Protein AF-A0A523RLY2-F1 (afdb_monomer_lite)

Radius of gyration: 10.02 Å; chains: 1; bounding box: 22×13×28 Å

Sequence (49 aa):
MENIDKKEKILEAAREIFFKKSFYEATMDDIALLSGVKKPTIYYYFPSK

Secondary structure (DSSP, 8-state):
-HHHHHHHHHHHHHHHHHHHS-TTT--HHHHHHHHT--HHHHHHH-S--

Foldseek 3Di:
DPLVLLLVLLVVQLVVQCVVPPPVRRDLVSSCVRSVHDSVSCCVNPVDD

Structure (mmCIF, N/CA/C/O backbone):
data_AF-A0A523RLY2-F1
#
_entry.id   AF-A0A523RLY2-F1
#
loop_
_atom_site.group_PDB
_atom_site.id
_atom_site.type_symbol
_atom_site.label_atom_id
_atom_site.label_alt_id
_atom_site.label_comp_id
_atom_site.label_asym_id
_atom_site.label_entity_id
_atom_site.label_seq_id
_atom_site.pdbx_PDB_ins_code
_atom_site.Cartn_x
_atom_site.Cartn_y
_atom_site.Cartn_z
_atom_site.occupancy
_atom_site.B_iso_or_equiv
_atom_site.auth_seq_id
_atom_site.auth_comp_id
_atom_site.auth_asym_id
_atom_site.auth_atom_id
_atom_site.pdbx_PDB_model_num
ATOM 1 N N . MET A 1 1 ? -13.516 -7.585 15.702 1.00 52.88 1 MET A N 1
ATOM 2 C CA . MET A 1 1 ? -13.965 -7.729 14.297 1.00 52.88 1 MET A CA 1
ATOM 3 C C . MET A 1 1 ? -13.362 -6.690 13.344 1.00 52.88 1 MET A C 1
ATOM 5 O O . MET A 1 1 ? -13.359 -6.948 12.155 1.00 52.88 1 MET A O 1
ATOM 9 N N . GLU A 1 2 ? -12.769 -5.586 13.817 1.00 55.94 2 GLU A N 1
ATOM 10 C CA . GLU A 1 2 ? -12.257 -4.498 12.952 1.00 55.94 2 GLU A CA 1
ATOM 11 C C . GLU A 1 2 ? -10.900 -4.761 12.245 1.00 55.94 2 GLU A C 1
ATOM 13 O O . GLU A 1 2 ? -10.552 -4.062 11.297 1.00 55.94 2 GLU A O 1
ATOM 18 N N . ASN A 1 3 ? -10.108 -5.747 12.695 1.00 59.97 3 ASN A N 1
ATOM 19 C CA . ASN A 1 3 ? -8.741 -5.979 12.187 1.00 59.97 3 ASN A CA 1
ATOM 20 C C . ASN A 1 3 ? -8.652 -6.937 10.987 1.00 59.97 3 ASN A C 1
ATOM 22 O O . ASN A 1 3 ? -7.756 -6.784 10.160 1.00 59.97 3 ASN A O 1
ATOM 26 N N . ILE A 1 4 ? -9.564 -7.908 10.880 1.00 68.56 4 ILE A N 1
ATOM 27 C CA . ILE A 1 4 ? -9.582 -8.866 9.759 1.00 68.56 4 ILE A CA 1
ATOM 28 C C . ILE A 1 4 ? -9.933 -8.133 8.458 1.00 68.56 4 ILE A C 1
ATOM 30 O O . ILE A 1 4 ? -9.211 -8.266 7.475 1.00 68.56 4 ILE A O 1
ATOM 34 N N . ASP A 1 5 ? -10.934 -7.249 8.515 1.00 89.62 5 ASP A N 1
ATOM 35 C CA . ASP A 1 5 ? -11.388 -6.436 7.381 1.00 89.62 5 ASP A CA 1
ATOM 36 C C . ASP A 1 5 ? -10.258 -5.584 6.775 1.00 89.62 5 ASP A C 1
ATOM 38 O O . ASP A 1 5 ? -10.083 -5.531 5.561 1.00 89.62 5 ASP A O 1
ATOM 42 N N . LYS A 1 6 ? -9.409 -4.967 7.610 1.00 94.12 6 LYS A N 1
ATOM 43 C CA . LYS A 1 6 ? -8.279 -4.158 7.117 1.00 94.12 6 LYS A CA 1
ATOM 44 C C . LYS A 1 6 ? -7.226 -5.010 6.415 1.00 94.12 6 LYS A C 1
ATOM 46 O O . LYS A 1 6 ? -6.735 -4.610 5.364 1.00 94.12 6 LYS A O 1
ATOM 51 N N . LYS A 1 7 ? -6.876 -6.173 6.974 1.00 95.75 7 LYS A N 1
ATOM 52 C CA . LYS A 1 7 ? -5.896 -7.077 6.357 1.00 95.75 7 LYS A CA 1
ATOM 53 C C . LYS A 1 7 ? -6.394 -7.593 5.004 1.00 95.75 7 LYS A C 1
ATOM 55 O O . LYS A 1 7 ? -5.619 -7.617 4.051 1.00 95.75 7 LYS A O 1
ATOM 60 N N . GLU A 1 8 ? -7.667 -7.970 4.912 1.00 96.50 8 GLU A N 1
ATOM 61 C CA . GLU A 1 8 ? -8.283 -8.444 3.667 1.00 96.50 8 GLU A CA 1
ATOM 62 C C . GLU A 1 8 ? -8.352 -7.342 2.605 1.00 96.50 8 GLU A C 1
ATOM 64 O O . GLU A 1 8 ? -7.890 -7.563 1.487 1.00 96.50 8 GLU A O 1
ATOM 69 N N . LYS A 1 9 ? -8.784 -6.126 2.970 1.00 96.75 9 LYS A N 1
ATOM 70 C CA . LYS A 1 9 ? -8.784 -4.959 2.066 1.00 96.75 9 LYS A CA 1
ATOM 71 C C . LYS A 1 9 ? -7.407 -4.643 1.494 1.00 96.75 9 LYS A C 1
ATOM 73 O O . LYS A 1 9 ? -7.284 -4.318 0.316 1.00 96.75 9 LYS A O 1
ATOM 78 N N . ILE A 1 10 ? -6.358 -4.747 2.313 1.00 97.62 10 ILE A N 1
ATOM 79 C CA . ILE A 1 10 ? -4.978 -4.548 1.851 1.00 97.62 10 ILE A CA 1
ATOM 80 C C . ILE A 1 10 ? -4.588 -5.631 0.838 1.00 97.62 10 ILE A C 1
ATOM 82 O O . ILE A 1 10 ? -3.997 -5.308 -0.189 1.00 97.62 10 ILE A O 1
ATOM 86 N N . LEU A 1 11 ? -4.918 -6.901 1.098 1.00 97.44 11 LEU A N 1
ATOM 87 C CA . LEU A 1 11 ? -4.589 -8.014 0.198 1.00 97.44 11 LEU A CA 1
ATOM 88 C C . LEU A 1 11 ? -5.336 -7.933 -1.136 1.00 97.44 11 LEU A C 1
ATOM 90 O O . LEU A 1 11 ? -4.753 -8.220 -2.182 1.00 97.44 11 LEU A O 1
ATOM 94 N N . GLU A 1 12 ? -6.608 -7.541 -1.113 1.00 97.69 12 GLU A N 1
ATOM 95 C CA . GLU A 1 12 ? -7.411 -7.359 -2.321 1.00 97.69 12 GLU A CA 1
ATOM 96 C C . GLU A 1 12 ? -6.865 -6.214 -3.182 1.00 97.69 12 GLU A C 1
ATOM 98 O O . GLU A 1 12 ? -6.586 -6.412 -4.367 1.00 97.69 12 GLU A O 1
ATOM 103 N N . ALA A 1 13 ? -6.570 -5.067 -2.564 1.00 97.88 13 ALA A N 1
ATOM 104 C CA . ALA A 1 13 ? -5.925 -3.949 -3.244 1.00 97.88 13 ALA A CA 1
ATOM 105 C C . ALA A 1 13 ? -4.540 -4.321 -3.800 1.00 97.88 13 ALA A C 1
ATOM 107 O O . ALA A 1 13 ? -4.220 -3.989 -4.940 1.00 97.88 13 ALA A O 1
ATOM 108 N N . ALA A 1 14 ? -3.718 -5.041 -3.030 1.00 97.69 14 ALA A N 1
ATOM 109 C CA . ALA A 1 14 ? -2.406 -5.495 -3.482 1.00 97.69 14 ALA A CA 1
ATOM 110 C C . ALA A 1 14 ? -2.514 -6.407 -4.710 1.00 97.69 14 ALA A C 1
ATOM 112 O O . ALA A 1 14 ? -1.784 -6.211 -5.681 1.00 97.69 14 ALA A O 1
ATOM 113 N N . ARG A 1 15 ? -3.463 -7.353 -4.711 1.00 97.00 15 ARG A N 1
ATOM 114 C CA . ARG A 1 15 ? -3.725 -8.231 -5.861 1.00 97.00 15 ARG A CA 1
ATOM 115 C C . ARG A 1 15 ? -4.095 -7.427 -7.105 1.00 97.00 15 ARG A C 1
ATOM 117 O O . ARG A 1 15 ? -3.547 -7.686 -8.172 1.00 97.00 15 ARG A O 1
ATOM 124 N N . GLU A 1 16 ? -4.992 -6.453 -6.976 1.00 97.81 16 GLU A N 1
ATOM 125 C CA . GLU A 1 16 ? -5.370 -5.594 -8.100 1.00 97.81 16 GLU A CA 1
ATOM 126 C C . GLU A 1 16 ? -4.202 -4.763 -8.630 1.00 97.81 16 GLU A C 1
ATOM 128 O O . GLU A 1 16 ? -4.014 -4.661 -9.844 1.00 97.81 16 GLU A O 1
ATOM 133 N N . ILE A 1 17 ? -3.415 -4.164 -7.735 1.00 98.12 17 ILE A N 1
ATOM 134 C CA . ILE A 1 17 ? -2.267 -3.349 -8.125 1.00 98.12 17 ILE A CA 1
ATOM 135 C C . ILE A 1 17 ? -1.208 -4.211 -8.808 1.00 98.12 17 ILE A C 1
ATOM 137 O O . ILE A 1 17 ? -0.745 -3.807 -9.865 1.00 98.12 17 ILE A O 1
ATOM 141 N N . PHE A 1 18 ? -0.872 -5.393 -8.283 1.00 96.44 18 PHE A N 1
ATOM 142 C CA . PHE A 1 18 ? 0.097 -6.300 -8.914 1.00 96.44 18 PHE A CA 1
ATOM 143 C C . PHE A 1 18 ? -0.388 -6.892 -10.242 1.00 96.44 18 PHE A C 1
ATOM 145 O O . PHE A 1 18 ? 0.423 -7.302 -11.070 1.00 96.44 18 PHE A O 1
ATOM 152 N N . PHE A 1 19 ? -1.703 -6.959 -10.454 1.00 96.31 19 PHE A N 1
ATOM 153 C CA . PHE A 1 19 ? -2.267 -7.345 -11.743 1.00 96.31 19 PHE A CA 1
ATOM 154 C C . PHE A 1 19 ? -2.156 -6.214 -12.776 1.00 96.31 19 PHE A C 1
ATOM 156 O O . PHE A 1 19 ? -1.854 -6.466 -13.939 1.00 96.31 19 PHE A O 1
ATOM 163 N N . LYS A 1 20 ? -2.392 -4.962 -12.360 1.00 96.75 20 LYS A N 1
ATOM 164 C CA . LYS A 1 20 ? -2.363 -3.775 -13.238 1.0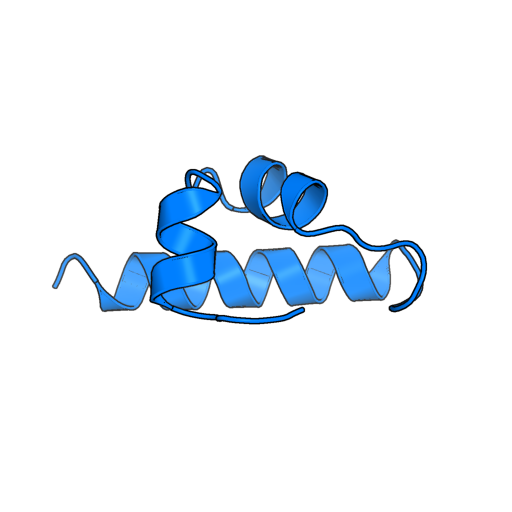0 96.75 20 LYS A CA 1
ATOM 165 C C . LYS A 1 20 ? -0.947 -3.256 -13.500 1.00 96.75 20 LYS A C 1
ATOM 167 O O . LYS A 1 20 ? -0.661 -2.770 -14.588 1.00 96.75 20 LYS A O 1
ATOM 172 N N . LYS A 1 21 ? -0.091 -3.315 -12.485 1.00 92.50 21 LYS A N 1
ATOM 173 C CA . LYS A 1 21 ? 1.305 -2.879 -12.474 1.00 92.50 21 LYS A CA 1
ATOM 174 C C . LYS A 1 21 ? 2.134 -4.107 -12.150 1.00 92.50 21 LYS A C 1
ATOM 176 O O . LYS A 1 21 ? 1.811 -4.811 -11.199 1.00 92.50 21 LYS A O 1
ATOM 181 N N . SER A 1 22 ? 3.196 -4.377 -12.900 1.00 90.25 22 SER A N 1
ATOM 182 C CA . SER A 1 22 ? 4.102 -5.475 -12.546 1.00 90.25 22 SER A CA 1
ATOM 183 C C . S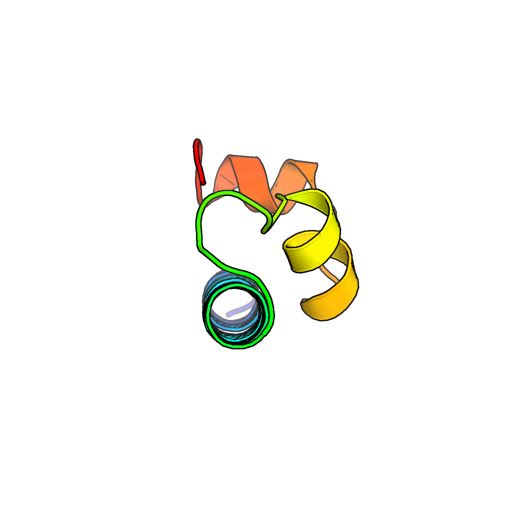ER A 1 22 ? 4.548 -5.365 -11.076 1.00 90.25 22 SER A C 1
ATOM 185 O O . SER A 1 22 ? 4.553 -4.273 -10.499 1.00 90.25 22 SER A O 1
ATOM 187 N N . PHE A 1 23 ? 4.959 -6.473 -10.448 1.00 88.69 23 PHE A N 1
ATOM 188 C CA . PHE A 1 23 ? 5.370 -6.449 -9.035 1.00 88.69 23 PHE A CA 1
ATOM 189 C C . PHE A 1 23 ? 6.423 -5.368 -8.737 1.00 88.69 23 PHE A C 1
ATOM 191 O O . PHE A 1 23 ? 6.404 -4.763 -7.668 1.00 88.69 23 PHE A O 1
ATOM 198 N N . TYR A 1 24 ? 7.323 -5.079 -9.680 1.00 93.31 24 TYR A N 1
ATOM 199 C CA . TYR A 1 24 ? 8.364 -4.062 -9.521 1.00 93.31 24 TYR A CA 1
ATOM 200 C C . TYR A 1 24 ? 7.815 -2.631 -9.512 1.00 93.31 24 TYR A C 1
ATOM 202 O O . TYR A 1 24 ? 8.260 -1.827 -8.696 1.00 93.31 24 TYR A O 1
ATOM 210 N N . GLU A 1 25 ? 6.827 -2.333 -10.354 1.00 96.25 25 GLU A N 1
ATOM 211 C CA . GLU A 1 25 ? 6.233 -0.995 -10.500 1.00 96.25 25 GLU A CA 1
ATOM 212 C C . GLU A 1 25 ? 5.190 -0.676 -9.428 1.00 96.25 25 GLU A C 1
ATOM 214 O O . GLU A 1 25 ? 4.960 0.488 -9.105 1.00 96.25 25 GLU A O 1
ATOM 219 N N . ALA A 1 26 ? 4.550 -1.701 -8.869 1.00 97.00 26 ALA A N 1
ATOM 220 C CA . ALA A 1 26 ? 3.605 -1.549 -7.776 1.00 97.00 26 ALA A CA 1
ATOM 221 C C . ALA A 1 26 ? 4.273 -0.957 -6.526 1.00 97.00 26 ALA A C 1
ATOM 223 O O . ALA A 1 26 ? 5.325 -1.430 -6.088 1.00 97.00 26 ALA A O 1
ATOM 224 N N . THR A 1 27 ? 3.648 0.032 -5.894 1.00 97.00 27 THR A N 1
ATOM 225 C CA . THR A 1 27 ? 4.162 0.647 -4.661 1.00 97.00 27 THR A CA 1
ATOM 226 C C . THR A 1 27 ? 3.225 0.422 -3.477 1.00 97.00 27 THR A C 1
ATOM 228 O O . THR A 1 27 ? 2.028 0.204 -3.633 1.00 97.00 27 THR A O 1
ATOM 231 N N . MET A 1 28 ? 3.756 0.530 -2.257 1.00 96.56 28 MET A N 1
ATOM 232 C CA . MET A 1 28 ? 2.923 0.496 -1.045 1.00 96.56 28 MET A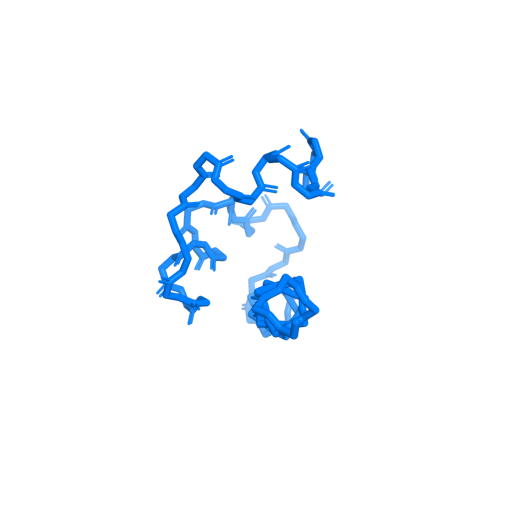 CA 1
ATOM 233 C C . MET A 1 28 ? 1.963 1.695 -0.963 1.00 96.56 28 MET A C 1
ATOM 235 O O . MET A 1 28 ? 0.934 1.604 -0.297 1.00 96.56 28 MET A O 1
ATOM 239 N N . ASP A 1 29 ? 2.275 2.805 -1.641 1.00 97.88 29 ASP A N 1
ATOM 240 C CA . ASP A 1 29 ? 1.375 3.958 -1.762 1.00 97.88 29 ASP A CA 1
ATOM 241 C C . ASP A 1 29 ? 0.172 3.649 -2.658 1.00 97.88 29 ASP A C 1
ATOM 243 O O . ASP A 1 29 ? -0.950 4.006 -2.307 1.00 97.88 29 ASP A O 1
ATOM 247 N N . ASP A 1 30 ? 0.376 2.919 -3.760 1.00 97.94 30 ASP A N 1
ATOM 248 C CA . ASP A 1 30 ? -0.721 2.456 -4.619 1.00 97.94 30 ASP A CA 1
ATOM 249 C C . ASP A 1 30 ? -1.704 1.574 -3.841 1.00 97.94 30 ASP A C 1
ATOM 251 O O . ASP A 1 30 ? -2.921 1.738 -3.936 1.00 97.94 30 ASP A O 1
ATOM 255 N N . ILE A 1 31 ? -1.165 0.656 -3.034 1.00 97.75 31 ILE A N 1
ATOM 256 C CA . ILE A 1 31 ? -1.959 -0.263 -2.214 1.00 97.75 31 ILE A CA 1
ATOM 257 C C . ILE A 1 31 ? -2.710 0.513 -1.124 1.00 97.75 31 ILE A C 1
ATOM 259 O O . ILE A 1 31 ? -3.886 0.245 -0.881 1.00 97.75 31 ILE A O 1
ATOM 263 N N . ALA A 1 32 ? -2.073 1.504 -0.491 1.00 97.62 32 ALA A N 1
ATOM 264 C CA . ALA A 1 32 ? -2.720 2.386 0.485 1.00 97.62 32 ALA A CA 1
ATOM 265 C C . ALA A 1 32 ? -3.879 3.177 -0.125 1.00 97.62 32 ALA A C 1
ATOM 267 O O . ALA A 1 32 ? -4.970 3.220 0.447 1.00 97.62 32 ALA A O 1
ATOM 268 N N . LEU A 1 33 ? -3.657 3.755 -1.305 1.00 98.06 33 LEU A N 1
ATOM 269 C CA . LEU A 1 33 ? -4.669 4.528 -2.011 1.00 98.06 33 LEU A CA 1
ATOM 270 C C . LEU A 1 33 ? -5.877 3.661 -2.381 1.00 98.06 33 LEU A C 1
ATOM 272 O O . LEU A 1 33 ? -7.009 4.060 -2.120 1.00 98.06 33 LEU A O 1
ATOM 276 N N . LEU A 1 34 ? -5.643 2.471 -2.943 1.00 98.00 34 LEU A N 1
ATOM 277 C CA . LEU A 1 34 ? -6.718 1.587 -3.395 1.00 98.00 34 LEU A CA 1
ATOM 278 C C . LEU A 1 34 ? -7.468 0.913 -2.235 1.00 98.00 34 LEU A C 1
ATOM 280 O O . LEU A 1 34 ? -8.689 0.810 -2.279 1.00 98.00 34 LEU A O 1
ATOM 284 N N . SER A 1 35 ? -6.767 0.487 -1.180 1.00 96.88 35 SER A N 1
ATOM 285 C CA . SER A 1 35 ? -7.401 -0.156 -0.014 1.00 96.88 35 SER A CA 1
ATOM 286 C C . SER A 1 35 ? -8.161 0.819 0.893 1.00 96.88 35 SER A C 1
ATOM 288 O O . SER A 1 35 ? -8.902 0.383 1.776 1.00 96.88 35 SER A O 1
ATOM 290 N N . GLY A 1 36 ? -7.945 2.133 0.742 1.00 96.75 36 GLY A N 1
ATOM 291 C CA . GLY A 1 36 ? -8.447 3.151 1.672 1.00 96.75 36 GLY A CA 1
ATOM 292 C C . GLY A 1 36 ? -7.794 3.086 3.060 1.00 96.75 36 GLY A C 1
ATOM 293 O O . GLY A 1 36 ? -8.266 3.719 4.007 1.00 96.75 36 GLY A O 1
ATOM 294 N N . VAL A 1 37 ? -6.712 2.3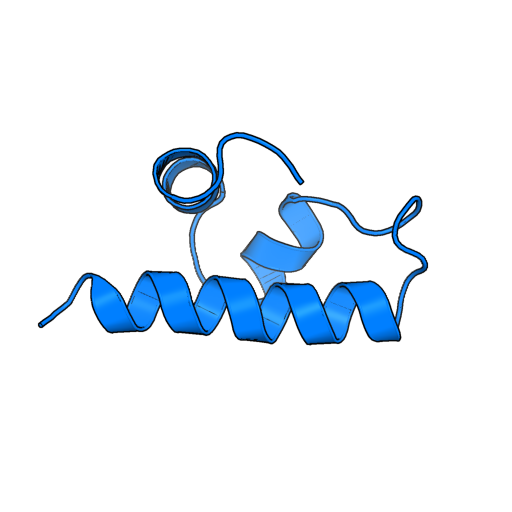16 3.204 1.00 96.25 37 VAL A N 1
ATOM 295 C CA . VAL A 1 37 ? -5.981 2.134 4.458 1.00 96.25 37 VAL A CA 1
ATOM 296 C C . VAL A 1 37 ? -4.731 3.009 4.458 1.00 96.25 37 VAL A C 1
ATOM 298 O O . VAL A 1 37 ? -3.990 3.089 3.483 1.00 96.25 37 VAL A O 1
ATOM 301 N N . LYS A 1 38 ? -4.447 3.660 5.590 1.00 96.75 38 LYS A N 1
ATOM 302 C CA . LYS A 1 38 ? -3.239 4.484 5.731 1.00 96.75 38 LYS A CA 1
ATOM 303 C C . LYS A 1 38 ? -1.978 3.618 5.636 1.00 96.75 38 LYS A C 1
ATOM 305 O O . LYS A 1 38 ? -1.887 2.576 6.281 1.00 96.75 38 LYS A O 1
ATOM 310 N N . LYS A 1 39 ? -0.954 4.110 4.936 1.00 95.81 39 LYS A N 1
ATOM 311 C CA . LYS A 1 39 ? 0.335 3.421 4.742 1.00 95.81 39 LYS A CA 1
ATOM 312 C C . LYS A 1 39 ? 0.983 2.870 6.033 1.00 95.81 39 LYS A C 1
ATOM 314 O O . LYS A 1 39 ? 1.426 1.725 6.002 1.00 95.81 39 LYS A O 1
ATOM 319 N N . PRO A 1 40 ? 0.997 3.575 7.189 1.00 96.88 40 PRO A N 1
ATOM 320 C CA . PRO A 1 40 ? 1.537 3.002 8.430 1.00 96.88 40 PRO A CA 1
ATOM 321 C C . PRO A 1 40 ? 0.776 1.761 8.913 1.00 96.88 40 PRO A C 1
ATOM 323 O O . PRO A 1 40 ? 1.376 0.832 9.443 1.00 96.88 40 PRO A O 1
ATOM 326 N N . THR A 1 41 ? -0.542 1.714 8.698 1.00 95.62 41 THR A N 1
ATOM 327 C CA . THR A 1 41 ? -1.359 0.536 9.010 1.00 95.62 41 THR A CA 1
ATOM 328 C C . THR A 1 41 ? -1.019 -0.626 8.086 1.00 95.62 41 THR A C 1
ATOM 330 O O . THR A 1 41 ? -1.030 -1.767 8.532 1.00 95.62 41 THR A O 1
ATOM 333 N N . ILE A 1 42 ? -0.655 -0.359 6.830 1.00 96.94 42 ILE A N 1
ATOM 334 C CA . ILE A 1 42 ? -0.158 -1.409 5.938 1.00 96.94 42 ILE A CA 1
ATOM 335 C C . ILE A 1 42 ? 1.141 -1.997 6.483 1.00 96.94 42 ILE A C 1
ATOM 337 O O . ILE A 1 42 ? 1.204 -3.209 6.644 1.00 96.94 42 ILE A O 1
ATOM 341 N N . TYR A 1 43 ? 2.122 -1.170 6.856 1.00 96.56 43 TYR A N 1
ATOM 342 C CA . TYR A 1 43 ? 3.392 -1.659 7.412 1.00 96.56 43 TYR A CA 1
ATOM 343 C C . TYR A 1 43 ? 3.251 -2.402 8.744 1.00 96.56 43 TYR A C 1
ATOM 345 O O . TYR A 1 43 ? 4.077 -3.256 9.056 1.00 96.56 43 TYR A O 1
ATOM 353 N N . TYR A 1 44 ? 2.194 -2.124 9.511 1.00 95.44 44 TYR A N 1
ATOM 354 C CA . TYR A 1 44 ? 1.856 -2.910 10.697 1.00 95.44 44 TYR A CA 1
ATOM 355 C C . TYR A 1 44 ? 1.482 -4.364 10.352 1.00 95.44 44 TYR A C 1
ATOM 357 O O . TYR A 1 44 ? 1.866 -5.280 11.074 1.00 95.44 44 TYR A O 1
ATOM 365 N N . TYR A 1 45 ? 0.754 -4.587 9.252 1.00 95.06 45 TYR A N 1
ATOM 366 C CA . TYR A 1 45 ? 0.342 -5.929 8.815 1.00 95.06 45 TYR A CA 1
ATOM 367 C C . TYR A 1 45 ? 1.355 -6.610 7.887 1.00 95.06 45 TYR A C 1
ATOM 369 O O . TYR A 1 45 ? 1.510 -7.830 7.937 1.00 95.06 45 TYR A O 1
ATOM 377 N N . PHE A 1 46 ? 2.015 -5.830 7.034 1.00 95.31 46 PHE A N 1
ATOM 378 C CA . PHE A 1 46 ? 2.901 -6.274 5.965 1.00 95.31 46 PHE A CA 1
ATOM 379 C C . PHE A 1 46 ? 4.176 -5.419 5.992 1.00 95.31 46 PHE A C 1
ATOM 381 O O . PHE A 1 46 ? 4.191 -4.315 5.445 1.00 95.31 46 PHE A O 1
ATOM 388 N N . PRO A 1 47 ? 5.251 -5.901 6.642 1.00 93.50 47 PRO A N 1
ATOM 389 C CA . PRO A 1 47 ? 6.485 -5.132 6.826 1.00 93.50 47 PRO A CA 1
ATOM 390 C C . PRO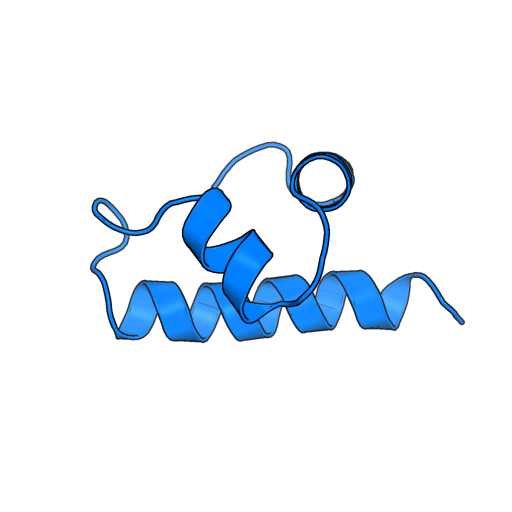 A 1 47 ? 7.186 -4.774 5.509 1.00 93.50 47 PRO A C 1
ATOM 392 O O . PRO A 1 47 ? 7.922 -3.791 5.440 1.00 93.50 47 PRO A O 1
ATOM 395 N N . SER A 1 48 ? 6.956 -5.569 4.464 1.00 92.19 48 SER A N 1
ATOM 396 C CA . SER A 1 48 ? 7.478 -5.373 3.116 1.00 92.19 48 SER A CA 1
ATOM 397 C C . SER A 1 48 ? 6.387 -5.606 2.072 1.00 92.19 48 SER A C 1
ATOM 399 O O . SER A 1 48 ? 5.331 -6.162 2.376 1.00 92.19 48 SER A O 1
ATOM 401 N N . LYS A 1 49 ? 6.676 -5.160 0.848 1.00 87.69 49 LYS A N 1
ATOM 402 C CA . LYS A 1 49 ? 5.876 -5.437 -0.345 1.0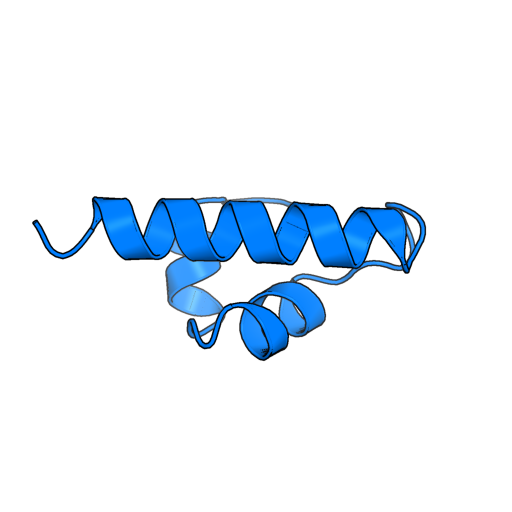0 87.69 49 LYS A CA 1
ATOM 403 C C . LYS A 1 49 ? 5.968 -6.908 -0.741 1.00 87.69 49 LYS A C 1
ATOM 405 O O . LYS A 1 49 ? 7.074 -7.472 -0.565 1.00 87.69 49 LYS A O 1
#

pLDDT: mean 92.8, std 10.41, range [52.88, 98.12]